Protein AF-A0A7C1SYX9-F1 (afdb_monomer_lite)

Secondary structure (DSSP, 8-state):
----HHHHHHHHHHHHTTSS----SSHHHHHHHHHHHHHHHHHHHHHHHTHHHHHHHHHHHTT---

Radius of gyration: 16.43 Å; chains: 1; bounding box: 37×20×44 Å

Foldseek 3Di:
DDQDLVNVLVVLVCVLVPVDDDDDPDPVVVVVVSVVSVVVSVVSVVCVVCVVVVVVVVCVVVPDDD

Sequence (66 aa):
MKVSLASQIAAIDAITSGQFPIVASSNSKRALLLDQLQAVALTLRLVQRHEPEIRAAIDAKKGGRP

Structure (mmCIF, N/CA/C/O backbone):
data_AF-A0A7C1SYX9-F1
#
_entry.id   AF-A0A7C1SYX9-F1
#
loop_
_atom_site.group_PDB
_atom_site.id
_atom_site.type_symbol
_atom_site.label_atom_id
_atom_site.label_alt_id
_atom_site.label_comp_id
_atom_site.label_asym_id
_atom_site.label_entity_id
_atom_site.label_seq_id
_atom_site.pdbx_PDB_ins_code
_atom_site.Cartn_x
_atom_site.Cartn_y
_atom_site.Cartn_z
_atom_site.occupancy
_atom_site.B_iso_or_equiv
_atom_site.auth_seq_id
_atom_site.auth_comp_id
_atom_site.auth_asym_id
_atom_site.auth_atom_id
_atom_site.pdbx_PDB_model_num
ATOM 1 N N . MET A 1 1 ? 19.405 2.794 7.494 1.00 53.19 1 MET A N 1
ATOM 2 C CA . MET A 1 1 ? 18.861 1.569 6.862 1.00 53.19 1 MET A CA 1
ATOM 3 C C . MET A 1 1 ? 17.955 1.992 5.711 1.00 53.19 1 MET A C 1
ATOM 5 O O . MET A 1 1 ? 17.073 2.806 5.948 1.00 53.19 1 MET A O 1
ATOM 9 N N . LYS A 1 2 ? 18.180 1.527 4.475 1.00 75.25 2 LYS A N 1
ATOM 10 C CA . LYS A 1 2 ? 17.282 1.827 3.344 1.00 75.25 2 LYS A CA 1
ATOM 11 C C . LYS A 1 2 ? 16.143 0.805 3.355 1.00 75.25 2 LYS A C 1
ATOM 13 O O . LYS A 1 2 ? 16.405 -0.383 3.204 1.00 75.25 2 LYS A O 1
ATOM 18 N N . VAL A 1 3 ? 14.906 1.248 3.577 1.00 81.88 3 VAL A N 1
ATOM 19 C CA . VAL A 1 3 ? 13.735 0.358 3.593 1.00 81.88 3 VAL A CA 1
ATOM 20 C C . VAL A 1 3 ? 13.392 -0.025 2.155 1.00 81.88 3 VAL A C 1
ATOM 22 O O . VAL A 1 3 ? 13.133 0.852 1.328 1.00 81.88 3 VAL A O 1
ATOM 25 N N . SER A 1 4 ? 13.414 -1.322 1.842 1.00 90.81 4 SER A N 1
ATOM 26 C CA . SER A 1 4 ? 13.063 -1.807 0.502 1.00 90.81 4 SER A CA 1
ATOM 27 C C . SER A 1 4 ? 11.567 -1.617 0.217 1.00 90.81 4 SER A C 1
ATOM 29 O O . SER A 1 4 ? 10.762 -1.603 1.148 1.00 90.81 4 SER A O 1
ATOM 31 N N . LEU A 1 5 ? 11.179 -1.504 -1.058 1.00 90.38 5 LEU A N 1
ATOM 32 C CA . LEU A 1 5 ? 9.765 -1.418 -1.453 1.00 90.38 5 LEU A CA 1
ATOM 33 C C . LEU A 1 5 ? 8.968 -2.636 -0.959 1.00 90.38 5 LEU A C 1
ATOM 35 O O . LEU A 1 5 ? 7.878 -2.482 -0.416 1.00 90.38 5 LEU A O 1
ATOM 39 N N . ALA A 1 6 ? 9.555 -3.833 -1.054 1.00 90.31 6 ALA A N 1
ATOM 40 C CA . ALA A 1 6 ? 8.959 -5.060 -0.533 1.00 90.31 6 ALA A CA 1
ATOM 41 C C . ALA A 1 6 ? 8.722 -4.987 0.986 1.00 90.31 6 ALA A C 1
ATOM 43 O O . ALA A 1 6 ? 7.656 -5.366 1.465 1.00 90.31 6 ALA A O 1
ATOM 44 N N . SER A 1 7 ? 9.679 -4.439 1.743 1.00 93.25 7 SER A N 1
ATOM 45 C CA . SER A 1 7 ? 9.531 -4.242 3.190 1.00 93.25 7 SER A CA 1
ATOM 46 C C . SER A 1 7 ? 8.425 -3.236 3.532 1.00 93.25 7 SER A C 1
ATOM 48 O O . SER A 1 7 ? 7.732 -3.423 4.526 1.00 93.25 7 SER A O 1
ATOM 50 N N . GLN A 1 8 ? 8.232 -2.192 2.718 1.00 93.19 8 GLN A N 1
ATOM 51 C CA . GLN A 1 8 ? 7.147 -1.217 2.910 1.00 93.19 8 GLN A CA 1
ATOM 52 C C . GLN A 1 8 ? 5.772 -1.843 2.653 1.00 93.19 8 GLN A C 1
ATOM 54 O O . GLN A 1 8 ? 4.863 -1.659 3.458 1.00 93.19 8 GLN A O 1
ATOM 59 N N . ILE A 1 9 ? 5.635 -2.624 1.574 1.00 94.31 9 ILE A N 1
ATOM 60 C CA . ILE A 1 9 ? 4.398 -3.355 1.259 1.00 94.31 9 ILE A CA 1
ATOM 61 C C . ILE A 1 9 ? 4.051 -4.313 2.404 1.00 94.31 9 ILE A C 1
ATOM 63 O O . ILE A 1 9 ? 2.944 -4.254 2.930 1.00 94.31 9 ILE A O 1
ATOM 67 N N . ALA A 1 10 ? 5.018 -5.119 2.856 1.00 93.38 10 ALA A N 1
ATOM 68 C CA . ALA A 1 10 ? 4.811 -6.070 3.947 1.00 93.38 10 ALA A CA 1
ATOM 69 C C . ALA A 1 10 ? 4.404 -5.390 5.267 1.00 93.38 10 ALA A C 1
ATOM 71 O O . ALA A 1 10 ? 3.546 -5.898 5.986 1.00 93.38 10 ALA A O 1
ATOM 72 N N . ALA A 1 11 ? 4.982 -4.225 5.581 1.00 93.31 11 ALA A N 1
ATOM 73 C CA . ALA A 1 11 ? 4.609 -3.465 6.771 1.00 93.31 11 ALA A CA 1
ATOM 74 C C . ALA A 1 11 ? 3.150 -2.978 6.714 1.00 93.31 11 ALA A C 1
ATOM 76 O O . ALA A 1 11 ? 2.429 -3.070 7.707 1.00 93.31 11 ALA A O 1
ATOM 77 N N . ILE A 1 12 ? 2.694 -2.492 5.556 1.00 93.81 12 ILE A N 1
ATOM 78 C CA . ILE A 1 12 ? 1.307 -2.042 5.374 1.00 93.81 12 ILE A CA 1
ATOM 79 C C . ILE A 1 12 ? 0.340 -3.231 5.393 1.00 93.81 12 ILE A C 1
ATOM 81 O O . ILE A 1 12 ? -0.726 -3.145 6.008 1.00 93.81 12 ILE A O 1
ATOM 85 N N . ASP A 1 13 ? 0.718 -4.356 4.786 1.00 94.12 13 ASP A N 1
ATOM 86 C CA . ASP A 1 13 ? -0.069 -5.590 4.825 1.00 94.12 13 ASP A CA 1
ATOM 87 C C . ASP A 1 13 ? -0.276 -6.070 6.264 1.00 94.12 13 ASP A C 1
ATOM 89 O O . ASP A 1 13 ? -1.402 -6.352 6.657 1.00 94.12 13 ASP A O 1
ATOM 93 N N . ALA A 1 14 ? 0.774 -6.063 7.086 1.00 93.81 14 ALA A N 1
ATOM 94 C CA . ALA A 1 14 ? 0.674 -6.436 8.492 1.00 93.81 14 ALA A CA 1
ATOM 95 C C . ALA A 1 14 ? -0.276 -5.516 9.286 1.00 93.81 14 ALA A C 1
ATOM 97 O O . ALA A 1 14 ? -1.042 -5.983 10.131 1.00 93.81 14 ALA A O 1
ATOM 98 N N . ILE A 1 15 ? -0.278 -4.207 9.008 1.00 93.06 15 ILE A N 1
ATOM 99 C CA . ILE A 1 15 ? -1.216 -3.266 9.643 1.00 93.06 15 ILE A CA 1
ATOM 100 C C . ILE A 1 15 ? -2.653 -3.559 9.193 1.00 93.06 15 ILE A C 1
ATOM 102 O O . ILE A 1 15 ? -3.556 -3.675 10.022 1.00 93.06 15 ILE A O 1
ATOM 106 N N . THR A 1 16 ? -2.871 -3.703 7.885 1.00 93.00 16 THR A N 1
ATOM 107 C CA . THR A 1 16 ? -4.213 -3.894 7.309 1.00 93.00 16 THR A CA 1
ATOM 108 C C . THR A 1 16 ? -4.802 -5.275 7.595 1.00 93.00 16 THR A C 1
ATOM 110 O O . THR A 1 16 ? -6.022 -5.399 7.680 1.00 93.00 16 THR A O 1
ATOM 113 N N . SER A 1 17 ? -3.968 -6.292 7.831 1.00 92.56 17 SER A N 1
ATOM 114 C CA . SER A 1 17 ? -4.388 -7.624 8.279 1.00 92.56 17 SER A CA 1
ATOM 115 C C . SER A 1 17 ? -4.600 -7.722 9.795 1.00 92.56 17 SER A C 1
ATOM 117 O O . SER A 1 17 ? -4.863 -8.810 10.303 1.00 92.56 17 SER A O 1
ATOM 119 N N . GLY A 1 18 ? -4.434 -6.622 10.537 1.00 90.94 18 GLY A N 1
ATOM 120 C CA . GLY A 1 18 ? -4.674 -6.570 11.980 1.00 90.94 18 GLY A CA 1
ATOM 121 C C . GLY A 1 18 ? -3.538 -7.097 12.862 1.00 90.94 18 GLY A C 1
ATOM 122 O O . GLY A 1 18 ? -3.767 -7.315 14.048 1.00 90.94 18 GLY A O 1
ATOM 123 N N . GLN A 1 19 ? -2.317 -7.276 12.339 1.00 93.06 19 GLN A N 1
ATOM 124 C CA . GLN A 1 19 ? -1.157 -7.629 13.177 1.00 93.06 19 GLN A CA 1
ATOM 125 C C . GLN A 1 19 ? -0.717 -6.460 14.073 1.00 93.06 19 GLN A C 1
ATOM 127 O O . GLN A 1 19 ? -0.093 -6.682 15.108 1.00 93.06 19 GLN A O 1
ATOM 132 N N . PHE A 1 20 ? -1.068 -5.223 13.701 1.00 89.38 20 PHE A N 1
ATOM 133 C CA . PHE A 1 20 ? -0.799 -4.020 14.488 1.00 89.38 20 PHE A CA 1
ATOM 134 C C . PHE A 1 20 ? -2.094 -3.267 14.831 1.00 89.38 20 PHE A C 1
ATOM 136 O O . PHE A 1 20 ? -2.953 -3.090 13.963 1.00 89.38 20 PHE A O 1
ATOM 143 N N . PRO A 1 21 ? -2.250 -2.771 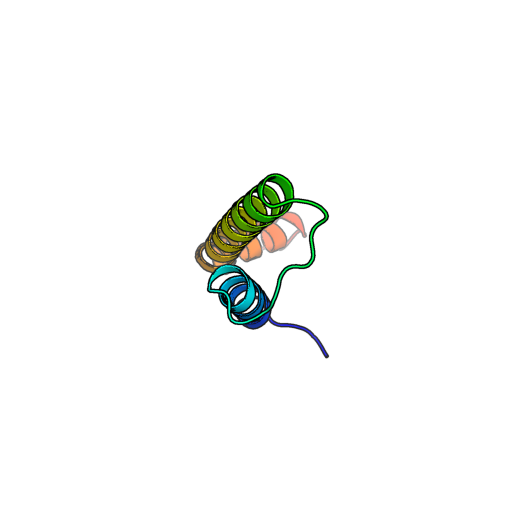16.073 1.00 85.75 21 PRO A N 1
ATOM 144 C CA . PRO A 1 21 ? -3.424 -2.000 16.457 1.00 85.75 21 PRO A CA 1
ATOM 145 C C . PRO A 1 21 ? -3.394 -0.588 15.853 1.00 85.75 21 PRO A C 1
ATOM 147 O O . PRO A 1 21 ? -2.431 0.158 16.021 1.00 85.75 21 PRO A O 1
ATOM 150 N N . ILE A 1 22 ? -4.494 -0.180 15.213 1.00 87.75 22 ILE A N 1
ATOM 151 C CA . ILE A 1 22 ? -4.693 1.200 14.747 1.00 87.75 22 ILE A CA 1
ATOM 152 C C . ILE A 1 22 ? -5.446 1.990 15.821 1.00 87.75 22 ILE A C 1
ATOM 154 O O . ILE A 1 22 ? -6.630 1.740 16.089 1.00 87.75 22 ILE A O 1
ATOM 158 N N . VAL A 1 23 ? -4.778 2.972 16.423 1.00 89.62 23 VAL A N 1
ATOM 159 C CA . VAL A 1 23 ? -5.393 3.902 17.379 1.00 89.62 23 VAL A CA 1
ATOM 160 C C . VAL A 1 23 ? -6.067 5.039 16.609 1.00 89.62 23 VAL A C 1
ATOM 162 O O . VAL A 1 23 ? -5.408 5.804 15.913 1.00 89.62 23 VAL A O 1
ATOM 165 N N . ALA A 1 24 ? -7.391 5.151 16.726 1.00 90.38 24 ALA A N 1
ATOM 166 C CA . ALA A 1 24 ? -8.187 6.201 16.094 1.00 90.38 24 ALA A CA 1
ATOM 167 C C . ALA A 1 24 ? -9.294 6.672 17.046 1.00 90.38 24 ALA A C 1
ATOM 169 O O . ALA A 1 24 ? -9.766 5.904 17.880 1.00 90.38 24 ALA A O 1
ATOM 170 N N . SER A 1 25 ? -9.738 7.924 16.897 1.00 91.69 25 SER A N 1
ATOM 171 C CA . SER A 1 25 ? -10.770 8.519 17.768 1.00 91.69 25 SER A CA 1
ATOM 172 C C . SER A 1 25 ? -12.183 7.963 17.551 1.00 91.69 25 SER A C 1
ATOM 174 O O . SER A 1 25 ? -13.070 8.246 18.348 1.00 91.69 25 SER A O 1
ATOM 176 N N . SER A 1 26 ? -12.418 7.189 16.487 1.00 96.00 26 SER A N 1
ATOM 177 C CA . SER A 1 26 ? -13.682 6.484 16.252 1.00 96.00 26 SER A CA 1
ATOM 178 C C . SER A 1 26 ? -13.501 5.291 15.312 1.00 96.00 26 SER A C 1
ATOM 180 O O . SER A 1 26 ? -12.525 5.223 14.556 1.00 96.00 26 SER A O 1
ATOM 182 N N . ASN A 1 27 ? -14.479 4.379 15.305 1.00 93.88 27 ASN A N 1
ATOM 183 C CA . ASN A 1 27 ? -14.504 3.237 14.384 1.00 93.88 27 ASN A CA 1
ATOM 184 C C . ASN A 1 27 ? -14.558 3.679 12.914 1.00 93.88 27 ASN A C 1
ATOM 186 O O . ASN A 1 27 ? -13.843 3.116 12.092 1.00 93.88 27 ASN A O 1
ATOM 190 N N . SER A 1 28 ? -15.322 4.726 12.583 1.00 95.75 28 SER A N 1
ATOM 191 C CA . SER A 1 28 ? -15.396 5.252 11.211 1.00 95.75 28 SER A CA 1
ATOM 192 C C . SER A 1 28 ? -14.048 5.793 10.728 1.00 95.75 28 SER A C 1
ATOM 194 O O . SER A 1 28 ? -13.654 5.550 9.593 1.00 95.75 28 SER A O 1
ATOM 196 N N . LYS A 1 29 ? -13.294 6.481 11.600 1.00 95.12 29 LYS A N 1
ATOM 197 C CA . LYS A 1 29 ? -11.940 6.953 11.270 1.00 95.12 29 LYS A CA 1
ATOM 198 C C . LYS A 1 29 ? -10.957 5.795 11.118 1.00 95.12 29 LYS A C 1
ATOM 200 O O . LYS A 1 29 ? -10.107 5.843 10.238 1.00 95.12 29 LYS A O 1
ATOM 205 N N . ARG A 1 30 ? -11.080 4.749 11.943 1.00 94.19 30 ARG A N 1
ATOM 206 C CA . ARG A 1 30 ? -10.283 3.523 11.789 1.00 94.19 30 ARG A CA 1
ATOM 207 C C . ARG A 1 30 ? -10.558 2.842 10.447 1.00 94.19 30 ARG A C 1
ATOM 209 O O . ARG A 1 30 ? -9.604 2.474 9.775 1.00 94.19 30 ARG A O 1
ATOM 216 N N . ALA A 1 31 ? -11.827 2.702 10.062 1.00 93.75 31 ALA A N 1
ATOM 217 C CA . ALA A 1 31 ? -12.215 2.120 8.778 1.00 93.75 31 ALA A CA 1
ATOM 218 C C . ALA A 1 31 ? -11.640 2.926 7.605 1.00 93.75 31 ALA A C 1
ATOM 220 O O . ALA A 1 31 ? -10.976 2.359 6.747 1.00 93.75 31 ALA A O 1
ATOM 221 N N . LEU A 1 32 ? -11.769 4.258 7.643 1.00 95.81 32 LEU A N 1
ATOM 222 C CA . LEU A 1 32 ? -11.164 5.130 6.635 1.00 95.81 32 LEU A CA 1
ATOM 223 C C . LEU A 1 32 ? -9.642 4.938 6.542 1.00 95.81 32 LEU A C 1
ATOM 225 O O . LEU A 1 32 ? -9.105 4.847 5.444 1.00 95.81 32 LEU A O 1
ATOM 229 N N . LEU A 1 33 ? -8.935 4.863 7.675 1.00 94.88 33 LEU A N 1
ATOM 230 C CA . LEU A 1 33 ? -7.488 4.620 7.677 1.00 94.88 33 LEU A CA 1
ATOM 231 C C . LEU A 1 33 ? -7.129 3.266 7.056 1.00 94.88 33 LEU A C 1
ATOM 233 O O . LEU A 1 33 ? -6.168 3.194 6.294 1.00 94.88 33 LEU A O 1
ATOM 237 N N . LEU A 1 34 ? -7.890 2.212 7.358 1.00 95.06 34 LEU A N 1
ATOM 238 C CA . LEU A 1 34 ? -7.687 0.890 6.767 1.00 95.06 34 LEU A CA 1
ATOM 239 C C . LEU A 1 34 ? -7.871 0.919 5.247 1.00 95.06 34 LEU A C 1
ATOM 241 O O . LEU A 1 34 ? -6.988 0.442 4.537 1.00 95.06 34 LEU A O 1
ATOM 245 N N . ASP A 1 35 ? -8.944 1.538 4.755 1.00 95.69 35 ASP A N 1
ATOM 246 C CA . ASP A 1 35 ? -9.207 1.662 3.317 1.00 95.69 35 ASP A CA 1
ATOM 247 C C . ASP A 1 35 ? -8.076 2.418 2.604 1.00 95.69 35 ASP A C 1
ATOM 249 O O . ASP A 1 35 ? -7.584 1.992 1.557 1.00 95.69 35 ASP A O 1
ATOM 253 N N . GLN A 1 36 ? -7.603 3.520 3.196 1.00 96.81 36 GLN A N 1
ATOM 254 C CA . GLN A 1 36 ? -6.487 4.285 2.636 1.00 96.81 36 GLN A CA 1
ATOM 255 C C . GLN A 1 36 ? -5.189 3.470 2.620 1.00 96.81 36 GLN A C 1
ATOM 257 O O . GLN A 1 36 ? -4.477 3.468 1.618 1.00 96.81 36 GLN A O 1
ATOM 262 N N . LEU A 1 37 ? -4.882 2.733 3.690 1.00 95.62 37 LEU A N 1
ATOM 263 C CA . LEU A 1 37 ? -3.698 1.872 3.739 1.00 95.62 37 LEU A CA 1
ATOM 264 C C . LEU A 1 37 ? -3.766 0.740 2.704 1.00 95.62 37 LEU A C 1
ATOM 266 O O . LEU A 1 37 ? -2.759 0.449 2.057 1.00 95.62 37 LEU A O 1
ATOM 270 N N . GLN A 1 38 ? -4.942 0.151 2.481 1.00 94.69 38 GLN A N 1
ATOM 271 C CA . GLN A 1 38 ? -5.141 -0.839 1.419 1.00 94.69 38 GLN A CA 1
ATOM 272 C C . GLN A 1 38 ? -4.910 -0.232 0.027 1.00 94.69 38 GLN A C 1
ATOM 274 O O . GLN A 1 38 ? -4.208 -0.825 -0.795 1.00 94.69 38 GLN A O 1
ATOM 279 N N . ALA A 1 39 ? -5.421 0.976 -0.229 1.00 96.38 39 ALA A N 1
ATOM 280 C CA . ALA A 1 39 ? -5.181 1.689 -1.484 1.00 96.38 39 ALA A CA 1
ATOM 281 C C . ALA A 1 39 ? -3.688 2.006 -1.701 1.00 96.38 39 ALA A C 1
ATOM 283 O O . ALA A 1 39 ? -3.165 1.848 -2.812 1.00 96.38 39 ALA A O 1
ATOM 284 N N . VAL A 1 40 ? -2.969 2.386 -0.639 1.00 96.12 40 VAL A N 1
ATOM 285 C CA . VAL A 1 40 ? -1.512 2.589 -0.683 1.00 96.12 40 VAL A CA 1
ATOM 286 C C . VAL A 1 40 ? -0.798 1.278 -1.015 1.00 96.12 40 VAL A C 1
ATOM 288 O O . VAL A 1 40 ? 0.049 1.269 -1.906 1.00 96.12 40 VAL A O 1
ATOM 291 N N . ALA A 1 41 ? -1.156 0.161 -0.375 1.00 94.19 41 ALA A N 1
ATOM 292 C CA . ALA A 1 41 ? -0.554 -1.142 -0.666 1.00 94.19 41 ALA A CA 1
ATOM 293 C C . ALA A 1 41 ? -0.749 -1.554 -2.135 1.00 94.19 41 ALA A C 1
ATOM 295 O O . ALA A 1 41 ? 0.200 -1.996 -2.785 1.00 94.19 41 ALA A O 1
ATOM 296 N N . LEU A 1 42 ? -1.951 -1.362 -2.689 1.00 95.00 42 LEU A N 1
ATOM 297 C CA . LEU A 1 42 ? -2.231 -1.619 -4.107 1.00 95.00 42 LEU A CA 1
ATOM 298 C C . LEU A 1 42 ? -1.376 -0.742 -5.027 1.00 95.00 42 LEU A C 1
ATOM 300 O O . LEU A 1 42 ? -0.794 -1.242 -5.990 1.00 95.00 42 LEU A O 1
ATOM 304 N N . THR A 1 43 ? -1.244 0.542 -4.701 1.00 95.62 43 THR A N 1
ATOM 305 C CA . THR A 1 43 ? -0.408 1.482 -5.461 1.00 95.62 43 THR A CA 1
ATOM 306 C C . THR A 1 43 ? 1.061 1.064 -5.435 1.00 95.62 43 THR A C 1
ATOM 308 O O . THR A 1 43 ? 1.714 1.021 -6.475 1.00 95.62 43 THR A O 1
ATOM 311 N N . LEU A 1 44 ? 1.589 0.689 -4.268 1.00 94.69 44 LEU A N 1
ATOM 312 C CA . LEU A 1 44 ? 2.974 0.236 -4.135 1.00 94.69 44 LEU A CA 1
ATOM 313 C C . LEU A 1 44 ? 3.229 -1.067 -4.900 1.00 94.69 44 LEU A C 1
ATOM 315 O O . LEU A 1 44 ? 4.277 -1.204 -5.526 1.00 94.69 44 LEU A O 1
ATOM 319 N N . ARG A 1 45 ? 2.269 -2.000 -4.909 1.00 94.56 45 ARG A N 1
ATOM 320 C CA . ARG A 1 45 ? 2.350 -3.224 -5.724 1.00 94.56 45 ARG A CA 1
ATOM 321 C C . ARG A 1 45 ? 2.320 -2.924 -7.219 1.00 94.56 45 ARG A C 1
ATOM 323 O O . ARG A 1 45 ? 3.045 -3.568 -7.972 1.00 94.56 45 ARG A O 1
ATOM 330 N N . LEU A 1 46 ? 1.528 -1.942 -7.653 1.00 94.75 46 LEU A N 1
ATOM 331 C CA . LEU A 1 46 ? 1.545 -1.470 -9.038 1.00 94.75 46 LEU A CA 1
ATOM 332 C C . LEU A 1 46 ? 2.935 -0.926 -9.394 1.00 94.75 46 LEU A C 1
ATOM 334 O O . LEU A 1 46 ? 3.525 -1.346 -10.385 1.00 94.75 46 LEU A O 1
ATOM 338 N N . VAL A 1 47 ? 3.500 -0.063 -8.546 1.00 93.38 47 VAL A N 1
ATOM 339 C CA . VAL A 1 47 ? 4.861 0.466 -8.726 1.00 93.38 47 VAL A CA 1
ATOM 340 C C . VAL A 1 47 ? 5.892 -0.661 -8.770 1.00 93.38 47 VAL A C 1
ATOM 342 O O . VAL A 1 47 ? 6.764 -0.641 -9.629 1.00 93.38 47 VAL A O 1
ATOM 345 N N . GLN A 1 48 ? 5.782 -1.661 -7.892 1.00 93.50 48 GLN A N 1
ATOM 346 C CA . GLN A 1 48 ? 6.677 -2.819 -7.881 1.00 93.50 48 GLN A CA 1
ATOM 347 C C . GLN A 1 48 ? 6.581 -3.625 -9.182 1.00 93.50 48 GLN A C 1
ATOM 349 O O . GLN A 1 48 ? 7.601 -4.002 -9.752 1.00 93.50 48 GLN A O 1
ATOM 354 N N . ARG A 1 49 ? 5.361 -3.869 -9.674 1.00 94.81 49 ARG A N 1
ATOM 355 C CA . ARG A 1 49 ? 5.118 -4.600 -10.925 1.00 94.81 49 ARG A CA 1
ATOM 356 C C . ARG A 1 49 ? 5.713 -3.8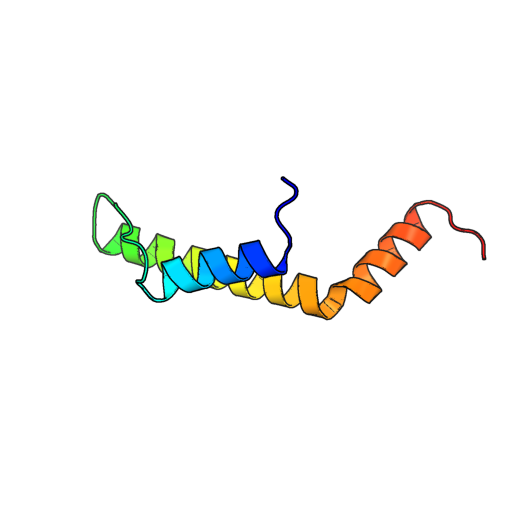80 -12.134 1.00 94.81 49 ARG A C 1
ATOM 358 O O . ARG A 1 49 ? 6.254 -4.533 -13.019 1.00 94.81 49 ARG A O 1
ATOM 365 N N . HIS A 1 50 ? 5.614 -2.555 -12.150 1.00 95.19 50 HIS A N 1
ATOM 366 C CA . HIS A 1 50 ? 6.073 -1.705 -13.246 1.00 95.19 50 HIS A CA 1
ATOM 367 C C . HIS A 1 50 ? 7.454 -1.081 -12.986 1.00 95.19 50 HIS A C 1
ATOM 369 O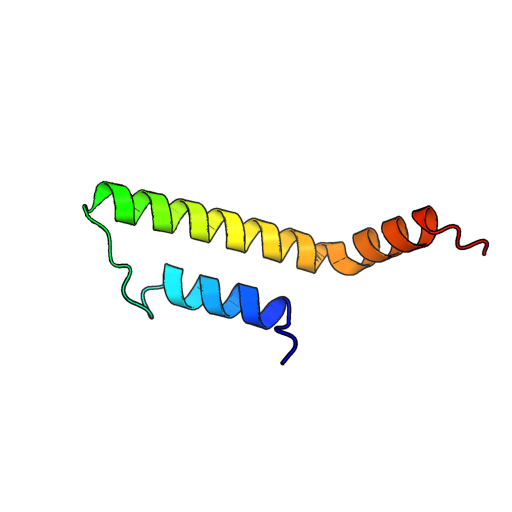 O . HIS A 1 50 ? 7.868 -0.180 -13.712 1.00 95.19 50 HI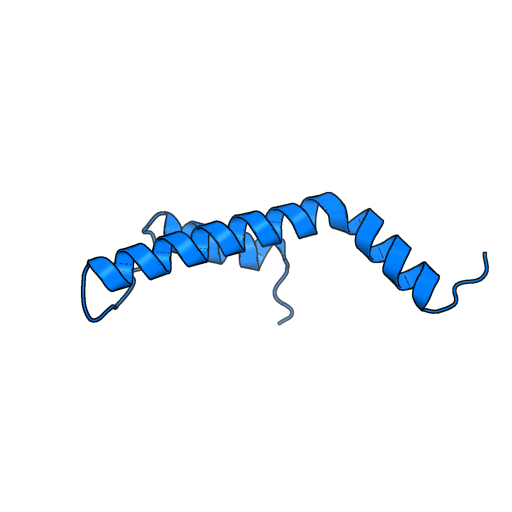S A O 1
ATOM 375 N N . GLU A 1 51 ? 8.205 -1.552 -11.982 1.00 91.56 51 GLU A N 1
ATOM 376 C CA . GLU A 1 51 ? 9.523 -1.001 -11.643 1.00 91.56 51 GLU A CA 1
ATOM 377 C C . GLU A 1 51 ? 10.478 -0.935 -12.854 1.00 91.56 51 GLU A C 1
ATOM 379 O O . GLU A 1 51 ? 11.110 0.112 -13.031 1.00 91.56 51 GLU A O 1
ATOM 384 N N . PRO A 1 52 ? 10.575 -1.967 -13.725 1.00 90.56 52 PRO A N 1
ATOM 385 C CA . PRO A 1 52 ? 11.452 -1.914 -14.895 1.00 90.56 52 PRO A CA 1
ATOM 386 C C . PRO A 1 52 ? 11.077 -0.793 -15.870 1.00 90.56 52 PRO A C 1
ATOM 388 O O . PRO A 1 52 ? 11.949 -0.070 -16.345 1.00 90.56 52 PRO A O 1
ATOM 391 N N . GLU A 1 53 ? 9.782 -0.614 -16.129 1.00 92.81 53 GLU A N 1
ATOM 392 C CA . GLU A 1 53 ? 9.253 0.408 -17.038 1.00 92.81 53 GLU A CA 1
ATOM 393 C C . GLU A 1 53 ? 9.457 1.813 -16.465 1.00 92.81 53 GLU A C 1
ATOM 395 O O . GLU A 1 53 ? 9.899 2.721 -17.168 1.00 92.81 53 GLU A O 1
ATOM 400 N N . ILE A 1 54 ? 9.195 1.984 -15.165 1.00 89.62 54 ILE A N 1
ATOM 401 C CA . ILE A 1 54 ? 9.422 3.244 -14.451 1.00 89.62 54 ILE A CA 1
ATOM 402 C C . ILE A 1 54 ? 10.907 3.607 -14.498 1.00 89.62 54 ILE A C 1
ATOM 404 O O . ILE A 1 54 ? 11.251 4.757 -14.775 1.00 89.62 54 ILE A O 1
ATOM 408 N N . ARG A 1 55 ? 11.797 2.637 -14.262 1.00 89.44 55 ARG A N 1
ATOM 409 C CA . ARG A 1 55 ? 13.245 2.856 -14.310 1.00 89.44 55 ARG A CA 1
ATOM 410 C C . ARG A 1 55 ? 13.703 3.226 -15.721 1.00 89.44 55 ARG A C 1
ATOM 412 O O . ARG A 1 55 ? 14.360 4.250 -15.875 1.00 89.44 55 ARG A O 1
ATOM 419 N N . ALA A 1 56 ? 13.261 2.487 -16.740 1.00 90.38 56 ALA A N 1
ATOM 420 C CA . ALA A 1 56 ? 13.550 2.797 -18.139 1.00 90.38 56 ALA A CA 1
ATOM 421 C C . ALA A 1 56 ? 13.067 4.204 -18.538 1.00 90.38 56 ALA A C 1
ATOM 423 O O . ALA A 1 56 ? 13.797 4.955 -19.183 1.00 90.38 56 ALA A O 1
ATOM 424 N N . ALA A 1 57 ? 11.869 4.609 -18.105 1.00 91.25 57 ALA A N 1
ATOM 425 C CA . ALA A 1 57 ? 11.335 5.944 -18.364 1.00 91.25 57 ALA A CA 1
ATOM 426 C C . ALA A 1 57 ? 12.132 7.055 -17.654 1.00 91.25 57 ALA A C 1
ATOM 428 O O . ALA A 1 57 ? 12.313 8.142 -18.209 1.00 91.25 57 ALA A O 1
ATOM 429 N N . ILE A 1 58 ? 12.613 6.806 -16.431 1.00 89.94 58 ILE A N 1
ATOM 430 C CA . ILE A 1 58 ? 13.472 7.742 -15.692 1.00 89.94 58 ILE A CA 1
ATOM 431 C C . ILE A 1 58 ? 14.830 7.887 -16.383 1.00 89.94 58 ILE A C 1
ATOM 433 O O . ILE A 1 58 ? 15.302 9.012 -16.549 1.00 89.94 58 ILE A O 1
ATOM 437 N N . ASP A 1 59 ? 15.441 6.781 -16.798 1.00 89.06 59 ASP A N 1
ATOM 438 C CA . ASP A 1 59 ? 16.752 6.783 -17.450 1.00 89.06 59 ASP A CA 1
ATOM 439 C C . ASP A 1 59 ? 16.690 7.473 -18.822 1.00 89.06 59 ASP A C 1
ATOM 441 O O . ASP A 1 59 ? 17.537 8.316 -19.132 1.00 89.06 59 ASP A O 1
ATOM 445 N N . ALA A 1 60 ? 15.614 7.243 -19.586 1.00 86.44 60 ALA A N 1
ATOM 446 C CA . ALA A 1 60 ? 15.338 7.964 -20.829 1.00 86.44 60 ALA A CA 1
ATOM 447 C C . ALA A 1 60 ? 15.184 9.482 -20.606 1.00 86.44 60 ALA A C 1
ATOM 449 O O . ALA A 1 60 ? 15.707 10.286 -21.377 1.00 86.44 60 ALA A O 1
ATOM 450 N N . LYS A 1 61 ? 14.518 9.905 -19.520 1.00 81.06 61 LYS A N 1
ATOM 451 C CA . LYS A 1 61 ? 14.361 11.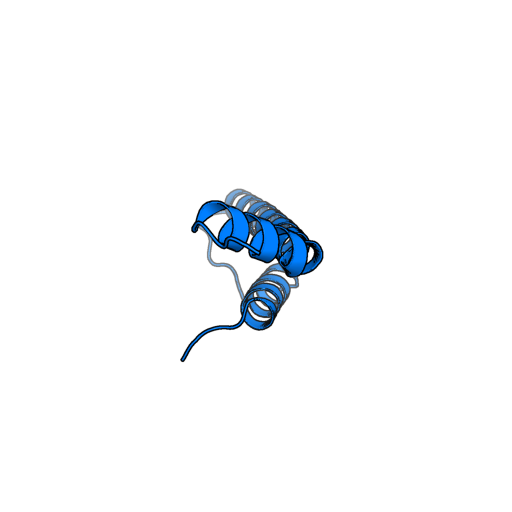330 -19.167 1.00 81.06 61 LYS A CA 1
ATOM 452 C C . LYS A 1 61 ? 15.645 11.988 -18.6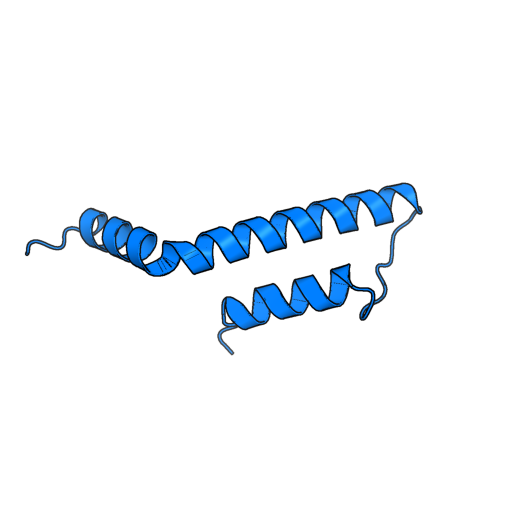67 1.00 81.06 61 LYS A C 1
ATOM 454 O O . LYS A 1 61 ? 15.805 13.194 -18.833 1.00 81.06 61 LYS A O 1
ATOM 459 N N . LYS A 1 62 ? 16.552 11.226 -18.053 1.00 79.31 62 LYS A N 1
ATOM 460 C CA . LYS A 1 62 ? 17.852 11.725 -17.577 1.00 79.31 62 LYS A CA 1
ATOM 461 C C . LYS A 1 62 ? 18.877 11.927 -18.700 1.00 79.31 62 LYS A C 1
ATOM 463 O O . LYS A 1 62 ? 19.980 12.382 -18.419 1.00 79.31 62 LYS A O 1
ATOM 468 N N . GLY A 1 63 ? 18.513 11.654 -19.955 1.00 57.53 63 GLY A N 1
ATOM 469 C CA . GLY A 1 63 ? 19.375 11.891 -21.110 1.00 57.53 63 GLY A CA 1
ATOM 470 C C . GLY A 1 63 ? 20.324 10.738 -21.420 1.00 57.53 63 GLY A C 1
ATOM 471 O O . GLY A 1 63 ? 21.372 10.972 -22.020 1.00 57.53 63 GLY A O 1
ATOM 472 N N . GLY A 1 64 ? 19.971 9.504 -21.044 1.00 49.41 64 GLY A N 1
ATOM 473 C CA . GLY A 1 64 ? 20.645 8.321 -21.569 1.00 49.41 64 GLY A CA 1
ATOM 474 C C . GLY A 1 64 ? 20.465 8.251 -23.085 1.00 49.41 64 GLY A C 1
ATOM 475 O O . GLY A 1 64 ? 19.468 7.721 -23.571 1.00 49.41 64 GLY A O 1
ATOM 476 N N . ARG A 1 65 ? 21.420 8.814 -23.837 1.00 46.66 65 ARG A N 1
ATOM 477 C CA . ARG A 1 65 ? 21.706 8.344 -25.195 1.00 46.66 65 ARG A CA 1
ATOM 478 C C . ARG A 1 65 ? 21.965 6.831 -25.120 1.00 46.66 65 ARG A C 1
ATOM 480 O O . ARG A 1 65 ? 22.554 6.403 -24.123 1.00 46.66 65 ARG A O 1
ATOM 487 N N . PRO A 1 66 ? 21.522 6.055 -26.125 1.00 55.88 66 PRO A N 1
ATOM 488 C CA . PRO A 1 66 ? 21.958 4.670 -26.264 1.00 55.88 66 PRO A CA 1
ATOM 489 C C . PRO A 1 66 ? 23.487 4.568 -26.292 1.00 55.88 66 PRO A C 1
ATOM 491 O O . PRO A 1 66 ? 24.138 5.540 -26.751 1.00 55.88 66 PRO A O 1
#

Organism: NCBI:txid147266

pLDDT: mean 89.01, std 11.25, range [46.66, 96.81]